Protein AF-A0A7J2PRN7-F1 (afdb_monomer_lite)

pLDDT: mean 81.89, std 9.14, range [45.0, 94.88]

Foldseek 3Di:
DVVVVVVCCVPPPDNDDPVRVVVPDPPVLVVVVVVLVVVQVVCVVVCVVVVQLVVLLVVCLAPPVSSLVSLLVVLLVCLLQAALVSSLVRVVVSLVVSCVVSVHDSVVSSVSNSVSSVVSNCNDCSSHSVSVVVVVVVD

Radius of gyration: 19.68 Å; chains: 1; bounding box: 52×27×51 Å

Sequence (139 aa):
MLAAATATYLFSPTHPSIDEFISEIDWPVIFFLISLFTIVVILEEQLIFQEVALRITKKFNTNTRKFFWAICLTSTLSAAFIEDLSVAIIFIPMIISTSEKMKINPTPILLGTTICINLASTLTPFGSAENLLIANKFS

Structure (mmCIF, N/CA/C/O backbone):
data_AF-A0A7J2PRN7-F1
#
_entry.id   AF-A0A7J2PRN7-F1
#
loop_
_atom_site.group_PDB
_atom_site.id
_atom_site.type_symbol
_atom_site.label_atom_id
_atom_site.label_alt_id
_atom_site.label_comp_id
_atom_site.label_asym_id
_atom_site.label_entity_id
_atom_site.label_seq_id
_atom_site.pdbx_PDB_ins_code
_atom_site.Cartn_x
_atom_site.Cartn_y
_atom_site.Cartn_z
_atom_site.occupancy
_atom_site.B_iso_or_equiv
_atom_site.auth_seq_id
_atom_site.auth_comp_id
_atom_site.auth_asym_id
_atom_site.auth_atom_id
_atom_site.pdbx_PDB_model_num
ATOM 1 N N . MET A 1 1 ? 16.561 12.611 -9.080 1.00 51.62 1 MET A N 1
ATOM 2 C CA . MET A 1 1 ? 16.696 12.198 -10.497 1.00 51.62 1 MET A CA 1
ATOM 3 C C . MET A 1 1 ? 17.396 13.243 -11.362 1.00 51.62 1 MET A C 1
ATOM 5 O O . MET A 1 1 ? 18.458 12.915 -11.864 1.00 51.62 1 MET A O 1
ATOM 9 N N . LEU A 1 2 ? 16.913 14.491 -11.472 1.00 45.00 2 LEU A N 1
ATOM 10 C CA . LEU A 1 2 ? 17.577 15.545 -12.275 1.00 45.00 2 LEU A CA 1
ATOM 11 C C . LEU A 1 2 ? 19.054 15.780 -11.905 1.00 45.00 2 LEU A C 1
ATOM 13 O O . LEU A 1 2 ? 19.898 15.789 -12.789 1.00 45.00 2 LEU A O 1
ATOM 17 N N . ALA A 1 3 ? 19.380 15.862 -10.609 1.00 59.47 3 ALA A N 1
ATOM 18 C CA . ALA A 1 3 ? 20.761 16.043 -10.142 1.00 59.47 3 ALA A CA 1
ATOM 19 C C . ALA A 1 3 ? 21.691 14.855 -10.474 1.00 59.47 3 ALA A C 1
ATOM 21 O O . ALA A 1 3 ? 22.871 15.043 -10.763 1.00 59.47 3 ALA A O 1
ATOM 22 N N . ALA A 1 4 ? 21.153 13.630 -10.454 1.00 60.25 4 ALA A N 1
ATOM 23 C CA . ALA A 1 4 ? 21.899 12.422 -10.800 1.00 60.25 4 ALA A CA 1
ATOM 24 C C . ALA A 1 4 ? 22.127 12.332 -12.316 1.00 60.25 4 ALA A C 1
ATOM 26 O O . ALA A 1 4 ? 23.238 12.051 -12.742 1.00 60.25 4 ALA A O 1
ATOM 27 N N . ALA A 1 5 ? 21.116 12.672 -13.123 1.00 63.62 5 ALA A N 1
ATOM 28 C CA . ALA A 1 5 ? 21.234 12.740 -14.578 1.00 63.62 5 ALA A CA 1
ATOM 29 C C . ALA A 1 5 ? 22.250 13.807 -15.023 1.00 63.62 5 ALA A C 1
ATOM 31 O O . ALA A 1 5 ? 23.084 13.542 -15.885 1.00 63.62 5 ALA A O 1
ATOM 32 N N . THR A 1 6 ? 22.250 14.986 -14.387 1.00 67.31 6 THR A N 1
ATOM 33 C CA . THR A 1 6 ? 23.254 16.028 -14.660 1.00 67.31 6 THR A CA 1
ATOM 34 C C . THR A 1 6 ? 24.658 15.617 -14.227 1.00 67.31 6 THR A C 1
ATOM 36 O O . THR A 1 6 ? 25.619 15.952 -14.911 1.00 67.31 6 THR A O 1
ATOM 39 N N . ALA A 1 7 ? 24.799 14.874 -13.124 1.00 69.06 7 ALA A N 1
ATOM 40 C CA . ALA A 1 7 ? 26.092 14.358 -12.683 1.00 69.06 7 ALA A CA 1
ATOM 41 C C . ALA A 1 7 ? 26.623 13.293 -13.655 1.00 69.06 7 ALA A C 1
ATOM 43 O O . ALA A 1 7 ? 27.763 13.392 -14.094 1.00 69.06 7 ALA A O 1
ATOM 44 N N . THR A 1 8 ? 25.796 12.335 -14.075 1.00 67.31 8 THR A N 1
ATOM 45 C CA . THR A 1 8 ? 26.186 11.337 -15.083 1.00 67.31 8 THR A CA 1
ATOM 46 C C . THR A 1 8 ? 26.579 11.996 -16.407 1.00 67.31 8 THR A C 1
ATOM 48 O O . THR A 1 8 ? 27.574 11.605 -17.004 1.00 67.31 8 THR A O 1
ATOM 51 N N . TYR A 1 9 ? 25.876 13.053 -16.826 1.00 66.88 9 TYR A N 1
ATOM 52 C CA . TYR A 1 9 ? 26.224 13.823 -18.026 1.00 66.88 9 TYR A CA 1
ATOM 53 C C . TYR A 1 9 ? 27.554 14.594 -17.902 1.00 66.88 9 TYR A C 1
ATOM 55 O O . TYR A 1 9 ? 28.284 14.720 -18.881 1.00 66.88 9 TYR A O 1
ATOM 63 N N . LEU A 1 10 ? 27.879 15.105 -16.709 1.00 70.75 10 LEU A N 1
ATOM 64 C CA . LEU A 1 10 ? 29.125 15.834 -16.427 1.00 70.75 10 LEU A CA 1
ATOM 65 C C . LEU A 1 10 ? 30.343 14.914 -16.245 1.00 70.75 10 LEU A C 1
ATOM 67 O O . LEU A 1 10 ? 31.459 15.329 -16.546 1.00 70.75 10 LEU A O 1
ATOM 71 N N . PHE A 1 11 ? 30.142 13.698 -15.728 1.00 72.88 11 PHE A N 1
ATOM 72 C CA . PHE A 1 11 ? 31.212 12.741 -15.419 1.00 72.88 11 PHE A CA 1
ATOM 73 C C . PHE A 1 11 ? 31.392 11.636 -16.477 1.00 72.88 11 PHE A C 1
ATOM 75 O O . PHE A 1 11 ? 32.356 10.875 -16.386 1.00 72.88 11 PHE A O 1
ATOM 82 N N . SER A 1 12 ? 30.511 11.538 -17.481 1.00 62.72 12 SER A N 1
ATOM 83 C CA . SER A 1 12 ? 30.671 10.594 -18.594 1.00 62.72 12 SER A CA 1
ATOM 84 C C . SER A 1 12 ? 31.718 11.103 -19.604 1.00 62.72 12 SER A C 1
ATOM 86 O O . SER A 1 12 ? 31.594 12.233 -20.077 1.00 62.72 12 SER A O 1
ATOM 88 N N . PRO A 1 13 ? 32.735 10.300 -19.980 1.00 64.50 13 PRO A N 1
ATOM 89 C CA . PRO A 1 13 ? 33.751 10.677 -20.975 1.00 64.50 13 PRO A CA 1
ATOM 90 C C . PRO A 1 13 ? 33.185 10.868 -22.389 1.00 64.50 13 PRO A C 1
ATOM 92 O O . PRO A 1 13 ? 33.800 11.521 -23.230 1.00 64.50 13 PRO A O 1
ATOM 95 N N . THR A 1 14 ? 32.030 10.265 -22.656 1.00 64.56 14 THR A N 1
ATOM 96 C CA . THR A 1 14 ? 31.261 10.387 -23.890 1.00 64.56 14 THR A CA 1
ATOM 97 C C . THR A 1 14 ? 29.981 11.146 -23.565 1.00 64.56 14 THR A C 1
ATOM 99 O O . THR A 1 14 ? 29.262 10.778 -22.636 1.00 64.56 14 THR A O 1
ATOM 102 N N . HIS A 1 15 ? 29.699 12.224 -24.297 1.00 66.38 15 HIS A N 1
ATOM 103 C CA . HIS A 1 15 ? 28.374 12.838 -24.290 1.00 66.38 15 HIS A CA 1
ATOM 104 C C . HIS A 1 15 ? 27.496 11.992 -25.214 1.00 66.38 15 HIS A C 1
ATOM 106 O O . HIS A 1 15 ? 27.671 12.104 -26.432 1.00 66.38 15 HIS A O 1
ATOM 112 N N . PRO A 1 16 ? 26.623 11.113 -24.687 1.00 65.19 16 PRO A N 1
ATOM 113 C CA . PRO A 1 16 ? 25.761 10.323 -25.546 1.00 65.19 16 PRO A CA 1
ATOM 114 C C . PRO A 1 16 ? 24.903 11.272 -26.377 1.00 65.19 16 PRO A C 1
ATOM 116 O O . PRO A 1 16 ? 24.371 12.270 -25.877 1.00 65.19 16 PRO A O 1
ATOM 119 N N . SER A 1 17 ? 24.811 10.981 -27.669 1.00 75.38 17 SER A N 1
ATOM 120 C CA . SER A 1 17 ? 23.888 11.697 -28.546 1.00 75.38 17 SER A CA 1
ATOM 121 C C . SER A 1 17 ? 22.443 11.444 -28.092 1.00 75.38 17 SER A C 1
ATOM 123 O O . SER A 1 17 ? 22.152 10.431 -27.454 1.00 75.38 17 SER A O 1
ATOM 125 N N . ILE A 1 18 ? 21.520 12.361 -28.403 1.00 74.69 18 ILE A N 1
ATOM 126 C CA . ILE A 1 18 ? 20.092 12.193 -28.063 1.00 74.69 18 ILE A CA 1
ATOM 127 C C . ILE A 1 18 ? 19.565 10.855 -28.610 1.00 74.69 18 ILE A C 1
ATOM 129 O O . ILE A 1 18 ? 18.772 10.189 -27.949 1.00 74.69 18 ILE A O 1
ATOM 133 N N . ASP A 1 19 ? 20.060 10.438 -29.775 1.00 75.81 19 ASP A N 1
ATOM 134 C CA . ASP A 1 19 ? 19.690 9.186 -30.432 1.00 75.81 19 ASP A CA 1
ATOM 135 C C . ASP A 1 19 ? 20.131 7.952 -29.626 1.00 75.81 19 ASP A C 1
ATOM 137 O O . ASP A 1 19 ? 19.367 6.998 -29.481 1.00 75.81 19 ASP A O 1
ATOM 141 N N . GLU A 1 20 ? 21.326 7.996 -29.032 1.00 76.12 20 GLU A N 1
ATOM 142 C CA . GLU A 1 20 ? 21.841 6.955 -28.132 1.00 76.12 20 GLU A CA 1
ATOM 143 C C . GLU A 1 20 ? 20.982 6.852 -26.868 1.00 76.12 20 GLU A C 1
ATOM 145 O O . GLU A 1 20 ? 20.559 5.762 -26.487 1.00 76.12 20 GLU A O 1
ATOM 150 N N . PHE A 1 21 ? 20.629 7.995 -26.274 1.00 75.44 21 PHE A N 1
ATOM 151 C CA . PHE A 1 21 ? 19.783 8.036 -25.082 1.00 75.44 21 PHE A CA 1
ATOM 152 C C . PHE A 1 21 ? 18.378 7.480 -25.346 1.00 75.44 21 PHE A C 1
ATOM 154 O O . PHE A 1 21 ? 17.847 6.725 -24.539 1.00 75.44 21 PHE A O 1
ATOM 161 N N . ILE A 1 22 ? 17.776 7.821 -26.491 1.00 76.31 22 ILE A N 1
ATOM 162 C CA . ILE A 1 22 ? 16.463 7.298 -26.893 1.00 76.31 22 ILE A CA 1
ATOM 163 C C . ILE A 1 22 ? 16.525 5.786 -27.149 1.00 76.31 22 ILE A C 1
ATOM 165 O O . ILE A 1 22 ? 15.554 5.081 -26.870 1.00 76.31 22 ILE A O 1
ATOM 169 N N . SER A 1 23 ? 17.651 5.281 -27.661 1.00 78.25 23 SER A N 1
ATOM 170 C CA . SER A 1 23 ? 17.831 3.853 -27.943 1.00 78.25 23 SER A CA 1
ATOM 171 C C . SER A 1 23 ? 17.974 2.980 -26.689 1.00 78.25 23 SER A C 1
ATOM 173 O O . SER A 1 23 ? 17.628 1.803 -26.738 1.00 78.25 23 SER A O 1
ATOM 175 N N . GLU A 1 24 ? 18.416 3.549 -25.562 1.00 79.25 24 GLU A N 1
ATOM 176 C CA . GLU A 1 24 ? 18.500 2.847 -24.270 1.00 79.25 24 GLU A CA 1
ATOM 177 C C . GLU A 1 24 ? 17.151 2.751 -23.533 1.00 79.25 24 GLU A C 1
ATOM 179 O O . GLU A 1 24 ? 17.041 2.042 -22.530 1.00 79.25 24 GLU A O 1
ATOM 184 N N . ILE A 1 25 ? 16.114 3.455 -24.000 1.00 81.25 25 ILE A N 1
ATOM 185 C CA . ILE A 1 25 ? 14.793 3.433 -23.366 1.00 81.25 25 ILE A CA 1
ATOM 186 C C . ILE A 1 25 ? 14.077 2.110 -23.667 1.00 81.25 25 ILE A C 1
ATOM 188 O O . ILE A 1 25 ? 13.776 1.795 -24.821 1.00 81.25 25 ILE A O 1
ATOM 192 N N . ASP A 1 26 ? 13.697 1.381 -22.614 1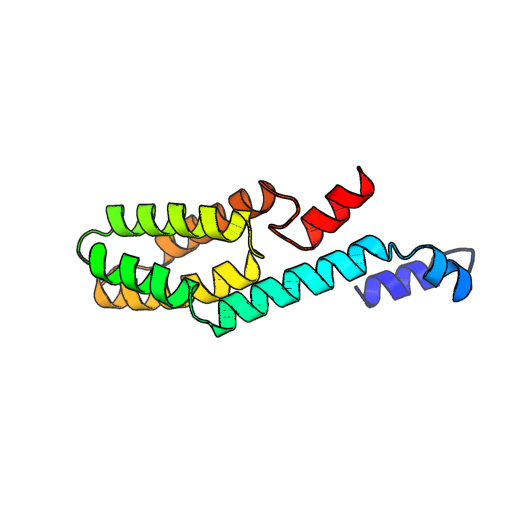.00 81.56 26 ASP A N 1
ATOM 193 C CA . ASP A 1 26 ? 12.804 0.224 -22.727 1.00 81.56 26 ASP A CA 1
ATOM 194 C C . ASP A 1 26 ? 11.344 0.683 -22.912 1.00 81.56 26 ASP A C 1
ATOM 196 O O . ASP A 1 26 ? 10.585 0.924 -21.966 1.00 81.56 26 ASP A O 1
ATOM 200 N N . TRP A 1 27 ? 10.958 0.846 -24.177 1.00 85.31 27 TRP A N 1
ATOM 201 C CA . TRP A 1 27 ? 9.610 1.246 -24.579 1.00 85.31 27 TRP A CA 1
ATOM 202 C C . TRP A 1 27 ? 8.499 0.310 -24.067 1.00 85.31 27 TRP A C 1
ATOM 204 O O . TRP A 1 27 ? 7.492 0.831 -23.575 1.00 85.31 27 TRP A O 1
ATOM 214 N N . PRO A 1 28 ? 8.631 -1.032 -24.135 1.00 84.38 28 PRO A N 1
ATOM 215 C CA . PRO A 1 28 ? 7.687 -1.951 -23.498 1.00 84.38 28 PRO A CA 1
ATOM 216 C C . PRO A 1 28 ? 7.386 -1.632 -22.028 1.00 84.38 28 PRO A C 1
ATOM 218 O O . PRO A 1 28 ? 6.214 -1.636 -21.643 1.00 84.38 28 PRO A O 1
ATOM 221 N N . VAL A 1 29 ? 8.398 -1.299 -21.217 1.00 83.50 29 VAL A N 1
ATOM 222 C CA . VAL A 1 29 ? 8.189 -0.921 -19.804 1.00 83.50 29 VAL A CA 1
ATOM 223 C C . VAL A 1 29 ? 7.372 0.355 -19.682 1.00 83.50 29 VAL A C 1
ATOM 225 O O . VAL A 1 29 ? 6.456 0.417 -18.862 1.00 83.50 29 VAL A O 1
ATOM 228 N N . ILE A 1 30 ? 7.655 1.365 -20.508 1.00 85.94 30 ILE A N 1
ATOM 229 C CA . ILE A 1 30 ? 6.906 2.627 -20.489 1.00 85.94 30 ILE A CA 1
ATOM 230 C C . ILE A 1 30 ? 5.427 2.381 -20.800 1.00 85.94 30 ILE A C 1
ATOM 232 O O . ILE A 1 30 ? 4.558 2.837 -20.055 1.00 85.94 30 ILE A O 1
ATOM 236 N N . PHE A 1 31 ? 5.120 1.635 -21.865 1.00 86.44 31 PHE A N 1
ATOM 237 C CA . PHE A 1 31 ? 3.731 1.328 -22.219 1.00 86.44 31 PHE A CA 1
ATOM 238 C C . PHE A 1 31 ? 3.027 0.494 -21.145 1.00 86.44 31 PHE A C 1
ATOM 240 O O . PHE A 1 31 ? 1.844 0.717 -20.863 1.00 86.44 31 PHE A O 1
ATOM 247 N N . PHE A 1 32 ? 3.751 -0.429 -20.511 1.00 83.44 32 PHE A N 1
ATOM 248 C CA . PHE A 1 32 ? 3.230 -1.199 -19.391 1.00 83.44 32 PHE A CA 1
ATOM 249 C C . PHE A 1 32 ? 2.898 -0.296 -18.194 1.00 83.44 32 PHE A C 1
ATOM 251 O O . PHE A 1 32 ? 1.786 -0.369 -17.673 1.00 83.44 32 PHE A O 1
ATOM 258 N N . LEU A 1 33 ? 3.817 0.588 -17.790 1.00 82.56 33 LEU A N 1
ATOM 259 C CA . LEU A 1 33 ? 3.617 1.522 -16.677 1.00 82.56 33 LEU A CA 1
ATOM 260 C C . LEU A 1 33 ? 2.422 2.441 -16.923 1.00 82.56 33 LEU A C 1
ATOM 262 O O . LEU A 1 33 ? 1.575 2.586 -16.047 1.00 82.56 33 LEU A O 1
ATOM 266 N N . ILE A 1 34 ? 2.306 3.010 -18.127 1.00 86.81 34 ILE A N 1
ATOM 267 C CA . ILE A 1 34 ? 1.156 3.847 -18.501 1.00 86.81 34 ILE A CA 1
ATOM 268 C C . ILE A 1 34 ? -0.155 3.068 -18.334 1.00 86.81 34 ILE A C 1
ATOM 270 O O . ILE A 1 34 ? -1.122 3.590 -17.777 1.00 86.81 34 ILE A O 1
ATOM 274 N N . SER A 1 35 ? -0.189 1.810 -18.777 1.00 84.88 35 SER A N 1
ATOM 275 C CA . SER A 1 35 ? -1.378 0.957 -18.674 1.00 84.88 35 SER A CA 1
ATOM 276 C C . SER A 1 35 ? -1.712 0.619 -17.218 1.00 84.88 35 SER A C 1
ATOM 278 O O . SER A 1 35 ? -2.871 0.719 -16.817 1.00 84.88 35 SER A O 1
ATOM 280 N N . LEU A 1 36 ? -0.700 0.276 -16.414 1.00 82.75 36 LEU A N 1
ATOM 281 C CA . LEU A 1 36 ? -0.847 -0.006 -14.988 1.00 82.75 36 LEU A CA 1
ATOM 282 C C . LEU A 1 36 ? -1.416 1.209 -14.247 1.00 82.75 36 LEU A C 1
ATOM 284 O O . LEU A 1 36 ? -2.448 1.089 -13.590 1.00 82.75 36 LEU A O 1
ATOM 288 N N . PHE A 1 37 ? -0.805 2.387 -14.408 1.00 81.69 37 PHE A N 1
ATOM 289 C CA . PHE A 1 37 ? -1.279 3.614 -13.765 1.00 81.69 37 PHE A CA 1
ATOM 290 C C . PHE A 1 37 ? -2.684 4.001 -14.223 1.00 81.69 37 PHE A C 1
ATOM 292 O O . PHE A 1 37 ? -3.497 4.411 -13.401 1.00 81.69 37 PHE A O 1
ATOM 299 N N . THR A 1 38 ? -3.014 3.811 -15.503 1.00 87.06 38 THR A N 1
ATOM 300 C CA . THR A 1 38 ? -4.375 4.065 -16.001 1.00 87.06 38 THR A CA 1
ATOM 301 C C . THR A 1 38 ? -5.404 3.192 -15.276 1.00 87.06 38 THR A C 1
ATOM 303 O O . THR A 1 38 ? -6.438 3.694 -14.841 1.00 87.06 38 THR A O 1
ATOM 306 N N . ILE A 1 39 ? -5.121 1.897 -15.093 1.00 82.44 39 ILE A N 1
ATOM 307 C CA . ILE A 1 39 ? -6.005 0.984 -14.352 1.00 82.44 39 ILE A CA 1
ATOM 308 C C . ILE A 1 39 ? -6.126 1.419 -12.886 1.00 82.44 39 ILE A C 1
ATOM 310 O O . ILE A 1 39 ? -7.237 1.457 -12.358 1.00 82.44 39 ILE A O 1
ATOM 314 N N . VAL A 1 40 ? -5.012 1.770 -12.238 1.00 76.81 40 VAL A N 1
ATOM 315 C CA . VAL A 1 40 ? -5.001 2.222 -10.837 1.00 76.81 40 VAL A CA 1
ATOM 316 C C . VAL A 1 40 ? -5.852 3.480 -10.657 1.00 76.81 40 VAL A C 1
ATOM 318 O O . VAL A 1 40 ? -6.726 3.488 -9.792 1.00 76.81 40 VAL A O 1
ATOM 321 N N . VAL A 1 41 ? -5.684 4.489 -11.518 1.00 82.44 41 VAL A N 1
ATOM 322 C CA . VAL A 1 41 ? -6.468 5.736 -11.478 1.00 82.44 41 VAL A CA 1
ATOM 323 C C . VAL A 1 41 ? -7.962 5.458 -11.638 1.00 82.44 41 VAL A C 1
ATOM 325 O O . VAL A 1 41 ? -8.766 5.982 -10.873 1.00 82.44 41 VAL A O 1
ATOM 328 N N . ILE A 1 42 ? -8.356 4.583 -12.570 1.00 85.44 42 ILE A N 1
ATOM 329 C CA . ILE A 1 42 ? -9.769 4.210 -12.738 1.00 85.44 42 ILE A CA 1
ATOM 330 C C . ILE A 1 42 ? -10.309 3.552 -11.460 1.00 85.44 42 ILE A C 1
ATOM 332 O O . ILE A 1 42 ? -11.410 3.872 -11.016 1.00 85.44 42 ILE A O 1
ATOM 336 N N . LEU A 1 43 ? -9.556 2.636 -10.846 1.00 78.88 43 LEU A N 1
ATOM 337 C CA . LEU A 1 43 ? -9.986 1.969 -9.614 1.00 78.88 43 LEU A CA 1
ATOM 338 C C . LEU A 1 43 ? -10.098 2.943 -8.428 1.00 78.88 43 LEU A C 1
ATOM 340 O O . LEU A 1 43 ? -10.993 2.780 -7.591 1.00 78.88 43 LEU A O 1
ATOM 344 N N . GLU A 1 44 ? -9.224 3.950 -8.365 1.00 76.94 44 GLU A N 1
ATOM 345 C CA . GLU A 1 44 ? -9.305 5.044 -7.395 1.00 76.94 44 GLU A CA 1
ATOM 346 C C . GLU A 1 44 ? -10.530 5.935 -7.631 1.00 76.94 44 GLU A C 1
ATOM 348 O O . GLU A 1 44 ? -11.276 6.185 -6.684 1.00 76.94 44 GLU A O 1
ATOM 353 N N . GLU A 1 45 ? -10.803 6.349 -8.873 1.00 81.81 45 GLU A N 1
ATOM 354 C CA . GLU A 1 45 ? -11.973 7.173 -9.220 1.00 81.81 45 GLU A CA 1
ATOM 355 C C . GLU A 1 45 ? -13.300 6.482 -8.887 1.00 81.81 45 GLU A C 1
ATOM 357 O O . GLU A 1 45 ? -14.255 7.128 -8.456 1.00 81.81 45 GLU A O 1
ATOM 362 N N . GLN A 1 46 ? -13.366 5.157 -9.038 1.00 83.44 46 GLN A N 1
ATOM 363 C CA . GLN A 1 46 ? -14.548 4.370 -8.677 1.00 83.44 46 GLN A CA 1
ATOM 364 C C . GLN A 1 46 ? -14.721 4.185 -7.157 1.00 83.44 46 GLN A C 1
ATOM 366 O O . GLN A 1 46 ? -15.669 3.524 -6.726 1.00 83.44 46 GLN A O 1
ATOM 371 N N . LEU A 1 47 ? -13.818 4.731 -6.331 1.00 80.88 47 LEU A N 1
ATOM 372 C CA . LEU A 1 47 ? -13.842 4.658 -4.865 1.00 80.88 47 LEU A CA 1
ATOM 373 C C . LEU A 1 47 ? -13.937 3.224 -4.312 1.00 80.88 47 LEU A C 1
ATOM 375 O O . LEU A 1 47 ? -14.361 3.011 -3.173 1.00 80.88 47 LEU A O 1
ATOM 379 N N . ILE A 1 48 ? -13.513 2.220 -5.087 1.00 78.94 48 ILE A N 1
ATOM 380 C CA . ILE A 1 48 ? -13.666 0.799 -4.737 1.00 78.94 48 ILE A CA 1
ATOM 381 C C . ILE A 1 48 ? -12.946 0.500 -3.420 1.00 78.94 48 ILE A C 1
ATOM 383 O O . ILE A 1 48 ? -13.497 -0.144 -2.525 1.00 78.94 48 ILE A O 1
ATOM 387 N N . PHE A 1 49 ? -11.729 1.016 -3.265 1.00 73.25 49 PHE A N 1
ATOM 388 C CA . PHE A 1 49 ? -10.938 0.826 -2.051 1.00 73.25 49 PHE A CA 1
ATOM 389 C C . PHE A 1 49 ? -11.517 1.573 -0.855 1.00 73.25 49 PHE A C 1
ATOM 391 O O . PHE A 1 49 ? -11.508 1.044 0.258 1.00 73.25 49 PHE A O 1
ATOM 398 N N . GLN A 1 50 ? -12.079 2.764 -1.077 1.00 77.19 50 GLN A N 1
ATOM 399 C CA . GLN A 1 50 ? -12.751 3.512 -0.023 1.00 77.19 50 GLN A CA 1
ATOM 400 C C . GLN A 1 50 ? -13.981 2.748 0.476 1.00 77.19 50 GLN A C 1
ATOM 402 O O . GLN A 1 50 ? -14.169 2.621 1.684 1.00 77.19 50 GLN A O 1
ATOM 407 N N . GLU A 1 51 ? -14.767 2.149 -0.418 1.00 83.06 51 GLU A N 1
ATOM 408 C CA . GLU A 1 51 ? -15.903 1.299 -0.056 1.00 83.06 51 GLU A CA 1
ATOM 409 C C . GLU A 1 51 ? -15.481 0.037 0.708 1.00 83.06 51 GLU A C 1
ATOM 411 O O . GLU A 1 51 ? -16.063 -0.284 1.751 1.00 83.06 51 GLU A O 1
ATOM 416 N N . VAL A 1 52 ? -14.450 -0.676 0.239 1.00 80.12 52 VAL A N 1
ATOM 417 C CA . VAL A 1 52 ? -13.902 -1.855 0.936 1.00 80.12 52 VAL A CA 1
ATOM 418 C C . VAL A 1 52 ? -13.497 -1.483 2.352 1.00 80.12 52 VAL A C 1
ATOM 420 O O . VAL A 1 52 ? -13.900 -2.132 3.322 1.00 80.12 52 VAL A O 1
ATOM 423 N N . ALA A 1 53 ? -12.736 -0.410 2.486 1.00 72.69 53 ALA A N 1
ATOM 424 C CA . ALA A 1 53 ? -12.171 -0.049 3.759 1.00 72.69 53 ALA A CA 1
ATOM 425 C C . ALA A 1 53 ? -13.258 0.554 4.696 1.00 72.69 53 ALA A C 1
ATOM 427 O O . ALA A 1 53 ? -13.309 0.207 5.880 1.00 72.69 53 ALA A O 1
ATOM 428 N N . LEU A 1 54 ? -14.262 1.284 4.180 1.00 79.31 54 LEU A N 1
ATOM 429 C CA . LEU A 1 54 ? -15.441 1.712 4.954 1.00 79.31 54 LEU A CA 1
ATOM 430 C C . LEU A 1 54 ? -16.240 0.523 5.503 1.00 79.31 54 LEU A C 1
ATOM 432 O O . LEU A 1 54 ? -16.720 0.565 6.643 1.00 79.31 54 LEU A O 1
ATOM 436 N N . ARG A 1 55 ? -16.389 -0.550 4.717 1.00 84.50 55 ARG A N 1
ATOM 437 C CA . ARG A 1 55 ? -17.043 -1.789 5.170 1.00 84.50 55 ARG A CA 1
ATOM 438 C C . ARG A 1 55 ? -16.264 -2.449 6.306 1.00 84.50 55 ARG A C 1
ATOM 440 O O . ARG A 1 55 ? -16.884 -2.914 7.264 1.00 84.50 55 ARG A O 1
ATOM 447 N N . ILE A 1 56 ? -14.931 -2.454 6.239 1.00 79.06 56 ILE A N 1
ATOM 448 C CA . ILE A 1 56 ? -14.061 -2.966 7.311 1.00 79.06 56 ILE A CA 1
ATOM 449 C C . ILE A 1 56 ? -14.266 -2.151 8.587 1.00 79.06 56 ILE A C 1
ATOM 451 O O . ILE A 1 56 ? -14.546 -2.727 9.640 1.00 79.06 56 ILE A O 1
ATOM 455 N N . THR A 1 57 ? -14.218 -0.822 8.489 1.00 75.62 57 THR A N 1
ATOM 456 C CA . THR A 1 57 ? -14.458 0.071 9.626 1.00 75.62 57 THR A CA 1
ATOM 457 C C . THR A 1 57 ? -15.825 -0.183 10.256 1.00 75.62 57 THR A C 1
ATOM 459 O O . THR A 1 57 ? -15.903 -0.403 11.461 1.00 75.62 57 THR A O 1
ATOM 462 N N . LYS A 1 58 ? -16.910 -0.234 9.471 1.00 79.56 58 LYS A N 1
ATOM 463 C CA . LYS A 1 58 ? -18.262 -0.497 10.004 1.00 79.56 58 LYS A CA 1
ATOM 464 C C . LYS A 1 58 ? -18.370 -1.853 10.706 1.00 79.56 58 LYS A C 1
ATOM 466 O O . LYS A 1 58 ? -19.092 -1.967 11.691 1.00 79.56 58 LYS A O 1
ATOM 471 N N . LYS A 1 59 ? -17.667 -2.875 10.211 1.00 81.50 59 LYS A N 1
ATOM 472 C CA . LYS A 1 59 ? -17.737 -4.243 10.741 1.00 81.50 59 LYS A CA 1
ATOM 473 C C . LYS A 1 59 ? -16.882 -4.459 11.992 1.00 81.50 59 LYS A C 1
ATOM 475 O O . LYS A 1 59 ? -17.252 -5.269 12.838 1.00 81.50 59 LYS A O 1
ATOM 480 N N . PHE A 1 60 ? -15.744 -3.775 12.105 1.00 79.38 60 PHE A N 1
ATOM 481 C CA . PHE A 1 60 ? -14.739 -4.050 13.138 1.00 79.38 60 PHE A CA 1
ATOM 482 C C . PHE A 1 60 ? -14.481 -2.888 14.115 1.00 79.38 60 PHE A C 1
ATOM 484 O O . PHE A 1 60 ? -13.618 -3.031 14.981 1.00 79.38 60 PHE A O 1
ATOM 491 N N . ASN A 1 61 ? -15.251 -1.790 14.060 1.00 72.56 61 ASN A N 1
ATOM 492 C CA . ASN A 1 61 ? -15.089 -0.620 14.948 1.00 72.56 61 ASN A CA 1
ATOM 493 C C . ASN A 1 61 ? -15.241 -0.897 16.458 1.00 72.56 61 ASN A C 1
ATOM 495 O O . ASN A 1 61 ? -14.997 -0.012 17.267 1.00 72.56 61 ASN A O 1
ATOM 499 N N . THR A 1 62 ? -15.669 -2.088 16.870 1.00 77.38 62 THR A N 1
ATOM 500 C CA . THR A 1 62 ? -15.831 -2.444 18.287 1.00 77.38 62 THR A CA 1
ATOM 501 C C . THR A 1 62 ? -14.629 -3.187 18.861 1.00 77.38 62 THR A C 1
ATOM 503 O O . THR A 1 62 ? -14.536 -3.346 20.075 1.00 77.38 62 THR A O 1
ATOM 506 N N . ASN A 1 63 ? -13.698 -3.663 18.024 1.00 85.06 63 ASN A N 1
ATOM 507 C CA . ASN A 1 63 ? -12.566 -4.464 18.482 1.00 85.06 63 ASN A CA 1
ATOM 508 C C . ASN A 1 63 ? -11.271 -4.086 17.755 1.00 85.06 63 ASN A C 1
ATOM 510 O O . ASN A 1 63 ? -11.032 -4.509 16.624 1.00 85.06 63 ASN A O 1
ATOM 514 N N . THR A 1 64 ? -10.397 -3.364 18.460 1.00 84.81 64 THR A N 1
ATOM 515 C CA . THR A 1 64 ? -9.109 -2.865 17.956 1.00 84.81 64 THR A CA 1
ATOM 516 C C . THR A 1 64 ? -8.235 -3.953 17.340 1.00 84.81 64 THR A C 1
ATOM 518 O O . THR A 1 64 ? -7.630 -3.742 16.293 1.00 84.81 64 THR A O 1
ATOM 521 N N . ARG A 1 65 ? -8.190 -5.147 17.945 1.00 87.75 65 ARG A N 1
ATOM 522 C CA . ARG A 1 65 ? -7.354 -6.247 17.448 1.00 87.75 65 ARG A CA 1
ATOM 523 C C . ARG A 1 65 ? -7.885 -6.802 16.128 1.00 87.75 65 ARG A C 1
ATOM 525 O O . ARG A 1 65 ? -7.101 -7.074 15.226 1.00 87.75 65 ARG A O 1
ATOM 532 N N . LYS A 1 66 ? -9.206 -6.967 16.004 1.00 88.19 66 LYS A N 1
ATOM 533 C CA . LYS A 1 66 ? -9.824 -7.425 14.748 1.00 88.19 66 LYS A CA 1
ATOM 534 C C . LYS A 1 66 ? -9.703 -6.370 13.650 1.00 88.19 66 LYS A C 1
ATOM 536 O O . LYS A 1 66 ? -9.440 -6.728 12.510 1.00 88.19 66 LYS A O 1
ATOM 541 N N . PHE A 1 67 ? -9.854 -5.095 14.007 1.00 88.38 67 PHE A N 1
ATOM 542 C CA . PHE A 1 67 ? -9.669 -3.971 13.094 1.00 88.38 67 PHE A CA 1
ATOM 543 C C . PHE A 1 67 ? -8.246 -3.927 12.523 1.00 88.38 67 PHE A C 1
ATOM 545 O O . PHE A 1 67 ? -8.091 -3.886 11.306 1.00 88.38 67 PHE A O 1
ATOM 552 N N . PHE A 1 68 ? -7.226 -4.046 13.381 1.00 90.38 68 PHE A N 1
ATOM 553 C CA . PHE A 1 68 ? -5.824 -4.111 12.962 1.00 90.38 68 PHE A CA 1
ATOM 554 C C . PHE A 1 68 ? -5.573 -5.236 11.949 1.00 90.38 68 PHE A C 1
ATOM 556 O O . PHE A 1 68 ? -5.097 -4.978 10.849 1.00 90.38 68 PHE A O 1
ATOM 563 N N . TRP A 1 69 ? -5.959 -6.475 12.275 1.00 90.50 69 TRP A N 1
ATOM 564 C CA . TRP A 1 69 ? -5.747 -7.610 11.370 1.00 90.50 69 TRP A CA 1
ATOM 565 C C . TRP A 1 69 ? -6.512 -7.484 10.053 1.00 90.50 69 TRP A C 1
ATOM 567 O O . TRP A 1 69 ? -5.986 -7.856 9.007 1.00 90.50 69 TRP A O 1
ATOM 577 N N . ALA A 1 70 ? -7.737 -6.955 10.087 1.00 90.00 70 ALA A N 1
ATOM 578 C CA . ALA A 1 70 ? -8.523 -6.742 8.879 1.00 90.00 70 ALA A CA 1
ATOM 579 C C . ALA A 1 70 ? -7.871 -5.701 7.959 1.00 90.00 70 ALA A C 1
ATOM 581 O O . ALA A 1 70 ? -7.770 -5.935 6.755 1.00 90.00 70 ALA A O 1
ATOM 582 N N . ILE A 1 71 ? -7.380 -4.589 8.514 1.00 89.88 71 ILE A N 1
ATOM 583 C CA . ILE A 1 71 ? -6.634 -3.593 7.741 1.00 89.88 71 ILE A CA 1
ATOM 584 C C . ILE A 1 71 ? -5.362 -4.197 7.174 1.00 89.88 71 ILE A C 1
ATOM 586 O O . ILE A 1 71 ? -5.192 -4.140 5.967 1.00 89.88 71 ILE A O 1
ATOM 590 N N . CYS A 1 72 ? -4.518 -4.822 7.996 1.00 90.69 72 CYS A N 1
ATOM 591 C CA . CYS A 1 72 ? -3.260 -5.391 7.518 1.00 90.69 72 CYS A CA 1
ATOM 592 C C . C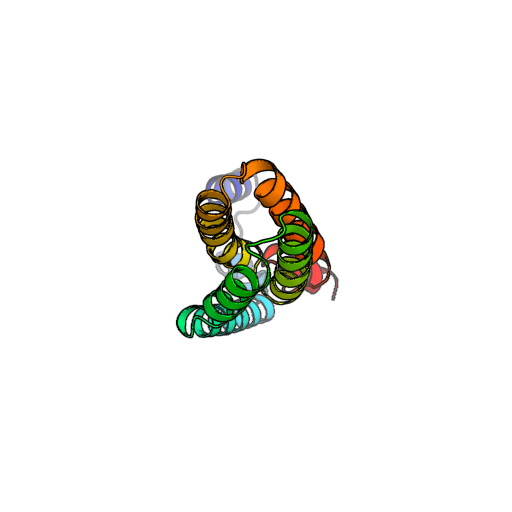YS A 1 72 ? -3.486 -6.401 6.389 1.00 90.69 72 CYS A C 1
ATOM 594 O O . CYS A 1 72 ? -2.779 -6.366 5.387 1.00 90.69 72 CYS A O 1
ATOM 596 N N . LEU A 1 73 ? -4.486 -7.280 6.509 1.00 91.06 73 LEU A N 1
ATOM 597 C CA . LEU A 1 73 ? -4.784 -8.262 5.466 1.00 91.06 73 LEU A CA 1
ATOM 598 C C . LEU A 1 73 ? -5.258 -7.589 4.174 1.00 91.06 73 LEU A C 1
ATOM 600 O O . LEU A 1 73 ? -4.788 -7.925 3.092 1.00 91.06 73 LEU A O 1
ATOM 604 N N . THR A 1 74 ? -6.181 -6.635 4.279 1.00 89.25 74 THR A N 1
ATOM 605 C CA . THR A 1 74 ? -6.727 -5.960 3.095 1.00 89.25 74 THR A CA 1
ATOM 606 C C . THR A 1 74 ? -5.731 -5.018 2.437 1.00 89.25 74 THR A C 1
ATOM 608 O O . THR A 1 74 ? -5.635 -5.031 1.218 1.00 89.25 74 THR A O 1
ATOM 611 N N . SER A 1 75 ? -4.929 -4.283 3.207 1.00 89.88 75 SER A N 1
ATOM 612 C CA . SER A 1 75 ? -3.861 -3.439 2.674 1.00 89.88 75 SER A CA 1
ATOM 613 C C . SER A 1 75 ? -2.778 -4.274 1.995 1.00 89.88 75 SER A C 1
ATOM 615 O O . SER A 1 75 ? -2.292 -3.878 0.945 1.00 89.88 75 SER A O 1
ATOM 617 N N . THR A 1 76 ? -2.442 -5.448 2.548 1.00 90.06 76 THR A N 1
ATOM 618 C CA . THR A 1 76 ? -1.495 -6.394 1.932 1.00 90.06 76 THR A CA 1
ATOM 619 C C . THR A 1 76 ? -2.034 -6.902 0.598 1.00 90.06 76 THR A C 1
ATOM 621 O O . THR A 1 76 ? -1.335 -6.862 -0.405 1.00 90.06 76 THR A O 1
ATOM 624 N N . LEU A 1 77 ? -3.290 -7.355 0.558 1.00 88.56 77 LEU A N 1
ATOM 625 C CA . LEU A 1 77 ? -3.888 -7.841 -0.685 1.00 88.56 77 LEU A CA 1
ATOM 626 C C . LEU A 1 77 ? -3.994 -6.733 -1.736 1.00 88.56 77 LEU A C 1
ATOM 628 O O . LEU A 1 77 ? -3.699 -6.989 -2.894 1.00 88.56 77 LEU A O 1
ATOM 632 N N . SER A 1 78 ? -4.361 -5.512 -1.344 1.00 87.19 78 SER A N 1
ATOM 633 C CA . SER A 1 78 ? -4.403 -4.373 -2.262 1.00 87.19 78 SER A CA 1
ATOM 634 C C . SER A 1 78 ? -3.011 -4.020 -2.796 1.00 87.19 78 SER A C 1
ATOM 636 O O . SER A 1 78 ? -2.828 -3.956 -4.007 1.00 87.19 78 SER A O 1
ATOM 638 N N . ALA A 1 79 ? -2.014 -3.858 -1.921 1.00 88.06 79 ALA A N 1
ATOM 639 C CA . ALA A 1 79 ? -0.653 -3.460 -2.303 1.00 88.06 79 ALA A CA 1
ATOM 640 C C . ALA A 1 79 ? 0.121 -4.547 -3.071 1.00 88.06 79 ALA A C 1
ATOM 642 O O . ALA A 1 79 ? 1.131 -4.260 -3.701 1.00 88.06 79 ALA A O 1
ATOM 643 N N . ALA A 1 80 ? -0.351 -5.796 -3.059 1.00 85.31 80 ALA A N 1
ATOM 644 C CA . ALA A 1 80 ? 0.201 -6.839 -3.917 1.00 85.31 80 ALA A CA 1
ATOM 645 C C . ALA A 1 80 ? -0.170 -6.653 -5.402 1.00 85.31 80 ALA A C 1
ATOM 647 O O . ALA A 1 80 ? 0.493 -7.230 -6.257 1.00 85.31 80 ALA A O 1
ATOM 648 N N . PHE A 1 81 ? -1.217 -5.891 -5.732 1.00 79.81 81 PHE A N 1
ATOM 649 C CA . PHE A 1 81 ? -1.659 -5.670 -7.120 1.00 79.81 81 PHE A CA 1
ATOM 650 C C . PHE A 1 81 ? -1.637 -4.200 -7.547 1.00 79.81 81 PHE A C 1
ATOM 652 O O . PHE A 1 81 ? -1.748 -3.913 -8.736 1.00 79.81 81 PHE A O 1
ATOM 659 N N . ILE A 1 82 ? -1.544 -3.283 -6.588 1.00 82.56 82 ILE A N 1
ATOM 660 C CA . ILE A 1 82 ? -1.643 -1.834 -6.775 1.00 82.56 82 ILE A CA 1
ATOM 661 C C . ILE A 1 82 ? -0.389 -1.195 -6.198 1.00 82.56 82 ILE A C 1
ATOM 663 O O . ILE A 1 82 ? 0.191 -1.726 -5.252 1.00 82.56 82 ILE A O 1
ATOM 667 N N . GLU A 1 83 ? -0.036 -0.027 -6.725 1.00 84.56 83 GLU A N 1
ATOM 668 C CA . GLU A 1 83 ? 1.017 0.819 -6.180 1.00 84.56 83 GLU A CA 1
ATOM 669 C C . GLU A 1 83 ? 0.817 1.088 -4.678 1.00 84.56 83 GLU A C 1
ATOM 671 O O . GLU A 1 83 ? -0.249 1.511 -4.212 1.00 84.56 83 GLU A O 1
ATOM 676 N N . ASP A 1 84 ? 1.875 0.850 -3.913 1.00 88.31 84 ASP A N 1
ATOM 677 C CA . ASP A 1 84 ? 1.941 1.042 -2.469 1.00 88.31 84 ASP A CA 1
ATOM 678 C C . ASP A 1 84 ? 1.562 2.465 -2.024 1.00 88.31 84 ASP A C 1
ATOM 680 O O . ASP A 1 84 ? 0.875 2.628 -1.007 1.00 88.31 84 ASP A O 1
ATOM 684 N N . LEU A 1 85 ? 1.935 3.482 -2.808 1.00 86.12 85 LEU A N 1
ATOM 685 C CA . LEU A 1 85 ? 1.581 4.881 -2.563 1.00 86.12 85 LEU A CA 1
ATOM 686 C C . LEU A 1 85 ? 0.062 5.114 -2.599 1.00 86.12 85 LEU A C 1
ATOM 688 O O . LEU A 1 85 ? -0.498 5.665 -1.645 1.00 86.12 85 LEU A O 1
ATOM 692 N N . SER A 1 86 ? -0.614 4.654 -3.653 1.00 85.12 86 SER A N 1
ATOM 693 C CA . SER A 1 86 ? -2.075 4.729 -3.797 1.00 85.12 86 SER A CA 1
ATOM 694 C C . SER A 1 86 ? -2.797 4.045 -2.638 1.00 85.12 86 SER A C 1
ATOM 696 O O . SER A 1 86 ? -3.698 4.610 -2.011 1.00 85.12 86 SER A O 1
ATOM 698 N N . VAL A 1 87 ? -2.353 2.840 -2.265 1.00 88.62 87 VAL A N 1
ATOM 699 C CA . VAL A 1 87 ? -2.931 2.109 -1.129 1.00 88.62 87 VAL A CA 1
ATOM 700 C C . VAL A 1 87 ? -2.739 2.890 0.175 1.00 88.62 87 VAL A C 1
ATOM 702 O O . VAL A 1 87 ? -3.681 3.029 0.960 1.00 88.62 87 VAL A O 1
ATOM 705 N N . ALA A 1 88 ? -1.558 3.458 0.416 1.00 90.06 88 ALA A N 1
ATOM 706 C CA . ALA A 1 88 ? -1.299 4.248 1.616 1.00 90.06 88 ALA A CA 1
ATOM 707 C C . ALA A 1 88 ? -2.208 5.488 1.711 1.00 90.06 88 ALA A C 1
ATOM 709 O O . ALA A 1 88 ? -2.797 5.726 2.771 1.00 90.06 88 ALA A O 1
ATOM 710 N N . ILE A 1 89 ? -2.386 6.233 0.613 1.00 87.44 89 ILE A N 1
ATOM 711 C CA . ILE A 1 89 ? -3.231 7.441 0.556 1.00 87.44 89 ILE A CA 1
ATOM 712 C C . ILE A 1 89 ? -4.678 7.144 0.970 1.00 87.44 89 ILE A C 1
ATOM 714 O O . ILE A 1 89 ? -5.312 7.970 1.625 1.00 87.44 89 ILE A O 1
ATOM 718 N N . ILE A 1 90 ? -5.193 5.957 0.652 1.00 85.50 90 ILE A N 1
ATOM 719 C CA . ILE A 1 90 ? -6.574 5.569 0.962 1.00 85.50 90 ILE A CA 1
ATOM 720 C C . ILE A 1 90 ? -6.704 5.064 2.405 1.00 85.50 90 ILE A C 1
ATOM 722 O O . ILE A 1 90 ? -7.620 5.452 3.138 1.00 85.50 90 ILE A O 1
ATOM 726 N N . PHE A 1 91 ? -5.792 4.189 2.838 1.00 88.31 91 PHE A N 1
ATOM 727 C CA . PHE A 1 91 ? -5.902 3.529 4.140 1.00 88.31 91 PHE A CA 1
ATOM 728 C C . PHE A 1 91 ? -5.520 4.445 5.310 1.00 88.31 91 PHE A C 1
ATOM 730 O O . PHE A 1 91 ? -6.170 4.386 6.354 1.00 88.31 91 PHE A O 1
ATOM 737 N N . ILE A 1 92 ? -4.522 5.323 5.163 1.00 90.81 92 ILE A N 1
ATOM 738 C CA . ILE A 1 92 ? -4.062 6.224 6.237 1.00 90.81 92 ILE A CA 1
ATOM 739 C C . ILE A 1 92 ? -5.187 7.119 6.798 1.00 90.81 92 ILE A C 1
ATOM 741 O O . ILE A 1 92 ? -5.450 7.034 8.005 1.00 90.81 92 ILE A O 1
ATOM 745 N N . PRO A 1 93 ? -5.892 7.949 5.998 1.00 87.81 93 PRO A N 1
ATOM 746 C CA . PRO A 1 93 ? -6.945 8.823 6.522 1.00 87.81 93 PRO A CA 1
ATOM 747 C C . PRO A 1 93 ? -8.092 8.020 7.141 1.00 87.81 93 PRO A C 1
ATOM 749 O O . PRO A 1 93 ? -8.709 8.446 8.121 1.00 87.81 93 PRO A O 1
ATOM 752 N N . MET A 1 94 ? -8.352 6.818 6.627 1.00 86.56 94 MET A N 1
ATOM 753 C CA . MET A 1 94 ? -9.364 5.938 7.188 1.00 86.56 94 MET A CA 1
ATOM 754 C C . MET A 1 94 ? -8.978 5.360 8.550 1.00 86.56 94 MET A C 1
ATOM 756 O O . MET A 1 94 ? -9.818 5.310 9.457 1.00 86.56 94 MET A O 1
ATOM 760 N N . ILE A 1 95 ? -7.729 4.916 8.702 1.00 90.62 95 ILE A N 1
ATOM 761 C CA . ILE A 1 95 ? -7.192 4.427 9.974 1.00 90.62 95 ILE A CA 1
ATOM 762 C C . ILE A 1 95 ? -7.289 5.533 11.019 1.00 90.62 95 ILE A C 1
ATOM 764 O O . ILE A 1 95 ? -7.755 5.264 12.126 1.00 90.62 95 ILE A O 1
ATOM 768 N N . ILE A 1 96 ? -6.933 6.769 10.659 1.00 90.81 96 ILE A N 1
ATOM 769 C CA . ILE A 1 96 ? -7.055 7.941 11.535 1.00 90.81 96 ILE A CA 1
ATOM 770 C C . ILE A 1 96 ? -8.521 8.152 11.936 1.00 90.81 96 ILE A C 1
ATOM 772 O O . ILE A 1 96 ? -8.843 8.066 13.121 1.00 90.81 96 ILE A O 1
ATOM 776 N N . SER A 1 97 ? -9.431 8.300 10.964 1.00 86.50 97 SER A N 1
ATOM 777 C CA . SER A 1 97 ? -10.859 8.549 11.229 1.00 86.50 97 SER A CA 1
ATOM 778 C C . SER A 1 97 ? -11.514 7.454 12.079 1.00 86.50 97 SER A C 1
ATOM 780 O O . SER A 1 97 ? -12.370 7.718 12.927 1.00 86.50 97 SER A O 1
ATOM 782 N N . THR A 1 98 ? -11.130 6.196 11.866 1.00 84.94 98 THR A N 1
ATOM 783 C CA . THR A 1 98 ? -11.668 5.071 12.638 1.00 84.94 98 THR A CA 1
ATOM 784 C C . THR A 1 98 ? -11.084 5.029 14.045 1.00 84.94 98 THR A C 1
ATOM 786 O O . THR A 1 98 ? -11.820 4.804 15.004 1.00 84.94 98 THR A O 1
ATOM 789 N N . SER A 1 99 ? -9.784 5.288 14.185 1.00 88.81 99 SER A N 1
ATOM 790 C CA . SER A 1 99 ? -9.105 5.303 15.482 1.00 88.81 99 SER A CA 1
ATOM 791 C C . SER A 1 99 ? -9.649 6.404 16.392 1.00 88.81 99 SER A C 1
ATOM 793 O O . SER A 1 99 ? -9.880 6.153 17.574 1.00 88.81 99 SER A O 1
ATOM 795 N N . GLU A 1 100 ? -9.962 7.579 15.836 1.00 88.50 100 GLU A N 1
ATOM 796 C CA . GLU A 1 100 ? -10.635 8.669 16.554 1.00 88.50 100 GLU A CA 1
ATOM 797 C C . GLU A 1 100 ? -12.014 8.246 17.078 1.00 88.50 100 GLU A C 1
ATOM 799 O O . GLU A 1 100 ? -12.317 8.431 18.259 1.00 88.50 100 GLU A O 1
ATOM 804 N N . LYS A 1 101 ? -12.835 7.598 16.239 1.00 85.62 101 LYS A N 1
ATOM 805 C CA . LYS A 1 101 ? -14.159 7.076 16.638 1.00 85.62 101 LYS A CA 1
ATOM 806 C C . LYS A 1 101 ? -14.062 6.006 17.724 1.00 85.62 101 LYS A C 1
ATOM 808 O O . LYS A 1 101 ? -14.910 5.948 18.610 1.00 85.62 101 LYS A O 1
ATOM 813 N N . MET A 1 102 ? -13.030 5.169 17.654 1.00 84.94 102 MET A N 1
ATOM 814 C CA . MET A 1 102 ? -12.748 4.120 18.635 1.00 84.94 102 MET A CA 1
ATOM 815 C C . MET A 1 102 ? -12.042 4.640 19.895 1.00 84.94 102 MET A C 1
ATOM 817 O O . MET A 1 102 ? -11.889 3.879 20.848 1.00 84.94 102 MET A O 1
ATOM 821 N N . LYS A 1 103 ? -11.624 5.915 19.920 1.00 89.06 103 LYS A N 1
ATOM 822 C CA . LYS A 1 103 ? -10.813 6.530 20.985 1.00 89.06 103 LYS A CA 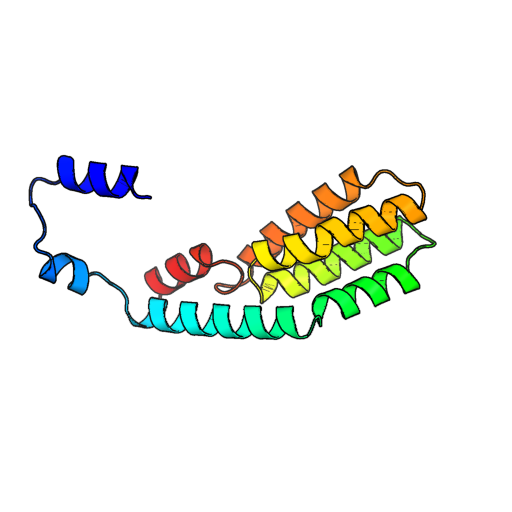1
ATOM 823 C C . LYS A 1 103 ? -9.514 5.761 21.273 1.00 89.06 103 LYS A C 1
ATOM 825 O O . LYS A 1 103 ? -9.128 5.589 22.427 1.00 89.06 103 LYS A O 1
ATOM 830 N N . ILE A 1 104 ? -8.844 5.291 20.222 1.00 89.62 104 ILE A N 1
ATOM 831 C CA . ILE A 1 104 ? -7.555 4.587 20.298 1.00 89.62 104 ILE A CA 1
ATOM 832 C C . ILE A 1 104 ? -6.454 5.394 19.610 1.00 89.62 104 ILE A C 1
ATOM 834 O O . ILE A 1 104 ? -6.723 6.208 18.730 1.00 89.62 104 ILE A O 1
ATOM 838 N N . ASN A 1 105 ? -5.199 5.142 19.984 1.00 91.69 105 ASN A N 1
ATOM 839 C CA . ASN A 1 105 ? -4.053 5.743 19.309 1.00 91.69 105 ASN A CA 1
ATOM 840 C C . ASN A 1 105 ? -3.861 5.094 17.913 1.00 91.69 105 ASN A C 1
ATOM 842 O O . ASN A 1 105 ? -3.666 3.876 17.862 1.00 91.69 105 ASN A O 1
ATOM 846 N N . PRO A 1 106 ? -3.896 5.858 16.801 1.00 92.12 106 PRO A N 1
ATOM 847 C CA . PRO A 1 106 ? -3.733 5.320 15.447 1.00 92.12 106 PRO A CA 1
ATOM 848 C C . PRO A 1 106 ? -2.299 4.880 15.124 1.00 92.12 106 PRO A C 1
ATOM 850 O O . PRO A 1 106 ? -2.110 4.042 14.244 1.00 92.12 106 PRO A O 1
ATOM 853 N N . THR A 1 107 ? -1.285 5.408 15.815 1.00 94.06 107 THR A N 1
ATOM 854 C CA . THR A 1 107 ? 0.135 5.232 15.465 1.00 94.06 107 THR A CA 1
ATOM 855 C C . THR A 1 107 ? 0.564 3.767 15.313 1.00 94.06 107 THR A C 1
ATOM 857 O O . THR A 1 107 ? 1.180 3.447 14.297 1.00 94.06 107 THR A O 1
ATOM 860 N N . PRO A 1 108 ? 0.227 2.836 16.231 1.00 91.50 108 PRO A N 1
ATOM 861 C CA . PRO A 1 108 ? 0.617 1.433 16.078 1.00 91.50 108 PRO A CA 1
ATOM 862 C C . PRO A 1 108 ? -0.041 0.758 14.869 1.00 91.50 108 PRO A C 1
ATOM 864 O O . PRO A 1 108 ? 0.574 -0.083 14.216 1.00 91.50 108 PRO A O 1
ATOM 867 N N . ILE A 1 109 ? -1.286 1.136 14.559 1.00 91.75 109 ILE A N 1
ATOM 868 C CA . ILE A 1 109 ? -2.032 0.588 13.422 1.00 91.75 109 ILE A CA 1
ATOM 869 C C . ILE A 1 109 ? -1.427 1.104 12.122 1.00 91.75 109 ILE A C 1
ATOM 871 O O . ILE A 1 109 ? -1.192 0.313 11.214 1.00 91.75 109 ILE A O 1
ATOM 875 N N . LEU A 1 110 ? -1.120 2.401 12.053 1.00 93.94 110 LEU A N 1
ATOM 876 C CA . LEU A 1 110 ? -0.449 3.010 10.908 1.00 93.94 110 LEU A CA 1
ATOM 877 C C . LEU A 1 110 ? 0.905 2.348 10.647 1.00 93.94 110 LEU A C 1
ATOM 879 O O . LEU A 1 110 ? 1.129 1.874 9.541 1.00 93.94 110 LEU A O 1
ATOM 883 N N . LEU A 1 111 ? 1.759 2.218 11.668 1.00 94.88 111 LEU A N 1
ATOM 884 C CA . LEU A 1 111 ? 3.074 1.584 11.521 1.00 94.88 111 LEU A CA 1
ATOM 885 C C . LEU A 1 111 ? 2.965 0.140 11.023 1.00 94.88 111 LEU A C 1
ATOM 887 O O . LEU A 1 111 ? 3.635 -0.228 10.061 1.00 94.88 111 LEU A O 1
ATOM 891 N N . GLY A 1 112 ? 2.097 -0.668 11.639 1.00 93.69 112 GLY A N 1
ATOM 892 C CA . GLY A 1 112 ? 1.892 -2.049 11.201 1.00 93.69 112 GLY A CA 1
ATOM 893 C C . GLY A 1 112 ? 1.358 -2.133 9.771 1.00 93.69 112 GLY A C 1
ATOM 894 O O . GLY A 1 112 ? 1.834 -2.947 8.986 1.00 93.69 112 GLY A O 1
ATOM 895 N N . THR A 1 113 ? 0.429 -1.251 9.401 1.00 92.81 113 THR A N 1
ATOM 896 C CA . THR A 1 113 ? -0.139 -1.209 8.046 1.00 92.81 113 THR A CA 1
ATOM 897 C C . THR A 1 113 ? 0.906 -0.793 7.014 1.00 92.81 113 THR A C 1
ATOM 899 O O . THR A 1 113 ? 1.015 -1.441 5.979 1.00 92.81 113 THR A O 1
ATOM 902 N N . THR A 1 114 ? 1.717 0.231 7.293 1.00 92.62 114 THR A N 1
ATOM 903 C CA . THR A 1 114 ? 2.797 0.674 6.400 1.00 92.62 114 THR A CA 1
ATOM 904 C C . THR A 1 114 ? 3.831 -0.427 6.186 1.00 92.62 114 THR A C 1
ATOM 906 O O . THR A 1 114 ? 4.253 -0.649 5.055 1.00 92.62 114 THR A O 1
ATOM 909 N N . ILE A 1 115 ? 4.203 -1.169 7.235 1.00 93.75 115 ILE A N 1
ATOM 910 C CA . ILE A 1 115 ? 5.096 -2.330 7.098 1.00 93.75 115 ILE A CA 1
ATOM 911 C C . ILE A 1 115 ? 4.452 -3.397 6.203 1.00 93.75 115 ILE A C 1
ATOM 913 O O . ILE A 1 115 ? 5.101 -3.901 5.290 1.00 93.75 115 ILE A O 1
ATOM 917 N N . CYS A 1 116 ? 3.172 -3.714 6.421 1.00 93.38 116 CYS A N 1
ATOM 918 C CA . CYS A 1 116 ? 2.442 -4.673 5.591 1.00 93.38 116 CYS A CA 1
ATOM 919 C C . CYS A 1 116 ? 2.377 -4.254 4.117 1.00 93.38 116 CYS A C 1
ATOM 921 O O . CYS A 1 116 ? 2.612 -5.090 3.254 1.00 93.38 116 CYS A O 1
ATOM 923 N N . ILE A 1 117 ? 2.089 -2.981 3.829 1.00 92.25 117 ILE A N 1
ATOM 924 C CA . ILE A 1 117 ? 2.018 -2.445 2.461 1.00 92.25 117 ILE A CA 1
ATOM 925 C C . ILE A 1 117 ? 3.364 -2.610 1.743 1.00 92.25 117 ILE A C 1
ATOM 927 O O . ILE A 1 117 ? 3.398 -3.144 0.641 1.00 92.25 117 ILE A O 1
ATOM 931 N N . ASN A 1 118 ? 4.471 -2.235 2.390 1.00 90.75 118 ASN A N 1
ATOM 932 C CA . ASN A 1 118 ? 5.809 -2.350 1.796 1.00 90.75 118 ASN A CA 1
ATOM 933 C C . ASN A 1 118 ? 6.242 -3.810 1.577 1.00 90.75 118 ASN A C 1
ATOM 935 O O . ASN A 1 118 ? 6.857 -4.149 0.570 1.00 90.75 118 ASN A O 1
ATOM 939 N N . LEU A 1 119 ? 5.920 -4.705 2.515 1.00 91.00 119 LEU A N 1
ATOM 940 C CA . LEU A 1 119 ? 6.192 -6.133 2.328 1.00 91.00 119 LEU A CA 1
ATOM 941 C C . LEU A 1 119 ? 5.355 -6.716 1.185 1.00 91.00 119 LEU A C 1
ATOM 943 O O . LEU A 1 119 ? 5.849 -7.532 0.412 1.00 91.00 119 LEU A O 1
ATOM 947 N N . ALA A 1 120 ? 4.097 -6.294 1.075 1.00 89.62 120 ALA A N 1
ATOM 948 C CA . ALA A 1 120 ? 3.188 -6.751 0.039 1.00 89.62 120 ALA A CA 1
ATOM 949 C C . ALA A 1 120 ? 3.589 -6.280 -1.359 1.00 89.62 120 ALA A C 1
ATOM 951 O O . ALA A 1 120 ? 3.504 -7.069 -2.296 1.00 89.62 120 ALA A O 1
ATOM 952 N N . SER A 1 121 ? 4.064 -5.039 -1.501 1.00 85.81 121 SER A N 1
ATOM 953 C CA . SER A 1 121 ? 4.477 -4.498 -2.801 1.00 85.81 121 SER A CA 1
ATOM 954 C C . SER A 1 121 ? 5.655 -5.260 -3.407 1.00 85.81 121 SER A C 1
ATOM 956 O O . SER A 1 121 ? 5.788 -5.322 -4.624 1.00 85.81 121 SER A O 1
ATOM 958 N N . THR A 1 122 ? 6.464 -5.920 -2.572 1.00 86.50 122 THR A N 1
ATOM 959 C CA . THR A 1 122 ? 7.578 -6.778 -3.008 1.00 86.50 122 THR A CA 1
ATOM 960 C C . THR A 1 122 ? 7.110 -8.148 -3.528 1.00 86.50 122 THR A C 1
ATOM 962 O O . THR A 1 122 ? 7.880 -8.868 -4.158 1.00 86.50 122 THR A O 1
ATOM 965 N N . LEU A 1 123 ? 5.853 -8.542 -3.284 1.00 85.88 123 LEU A N 1
ATOM 966 C CA . LEU A 1 123 ? 5.329 -9.845 -3.715 1.00 85.88 123 LEU A CA 1
ATOM 967 C C . LEU A 1 123 ? 5.113 -9.927 -5.227 1.00 85.88 123 LEU A C 1
ATOM 969 O O . LEU A 1 123 ? 5.130 -11.029 -5.778 1.00 85.88 123 LEU A O 1
ATOM 973 N N . THR A 1 124 ? 4.885 -8.794 -5.894 1.00 83.94 124 THR A N 1
ATOM 974 C CA . THR A 1 124 ? 4.680 -8.753 -7.342 1.00 83.94 124 THR A CA 1
ATOM 975 C C . THR A 1 124 ? 5.493 -7.629 -7.983 1.00 83.94 124 THR A C 1
ATOM 977 O O . THR A 1 124 ? 5.746 -6.603 -7.351 1.00 83.94 124 THR A O 1
ATOM 980 N N . PRO A 1 125 ? 5.853 -7.763 -9.272 1.00 79.94 125 PRO A N 1
ATOM 981 C CA . PRO A 1 125 ? 6.448 -6.664 -10.030 1.00 79.94 125 PRO A CA 1
ATOM 982 C C . PRO A 1 125 ? 5.548 -5.426 -10.124 1.00 79.94 125 PRO A C 1
ATOM 984 O O . PRO A 1 125 ? 6.035 -4.343 -10.409 1.00 79.94 125 PRO A O 1
ATOM 987 N N . PHE A 1 126 ? 4.238 -5.580 -9.917 1.00 79.00 126 PHE A N 1
ATOM 988 C CA . PHE A 1 126 ? 3.246 -4.519 -10.105 1.00 79.00 126 PHE A CA 1
ATOM 989 C C . PHE A 1 126 ? 3.019 -3.670 -8.852 1.00 79.00 126 PHE A C 1
ATOM 991 O O . PHE A 1 126 ? 2.385 -2.623 -8.944 1.00 79.00 126 PHE A O 1
ATOM 998 N N . GLY A 1 127 ? 3.517 -4.110 -7.691 1.00 74.00 127 GLY A N 1
ATOM 999 C CA . GLY A 1 127 ? 3.320 -3.410 -6.420 1.00 74.00 127 GLY A CA 1
ATOM 1000 C C . GLY A 1 127 ? 4.041 -2.062 -6.324 1.00 74.00 127 GLY A C 1
ATOM 1001 O O . GLY A 1 127 ? 3.675 -1.239 -5.491 1.00 74.00 127 GLY A O 1
ATOM 1002 N N . SER A 1 128 ? 5.047 -1.814 -7.168 1.00 81.94 128 SER A N 1
ATOM 1003 C CA . SER A 1 128 ? 5.677 -0.500 -7.325 1.00 81.94 128 SER A CA 1
ATOM 1004 C C . SER A 1 128 ? 6.315 -0.357 -8.710 1.00 81.94 128 SER A C 1
ATOM 1006 O O . SER A 1 128 ? 6.70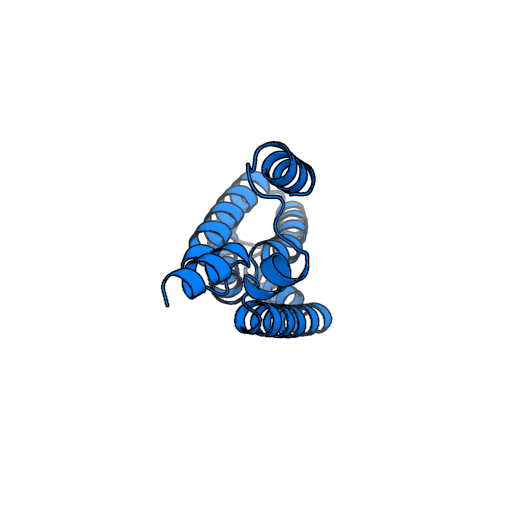9 -1.344 -9.339 1.00 81.94 128 SER A O 1
ATOM 1008 N N . ALA A 1 129 ? 6.466 0.883 -9.185 1.00 77.44 129 ALA A N 1
ATOM 1009 C CA . ALA A 1 129 ? 7.154 1.158 -10.450 1.00 77.44 129 ALA A CA 1
ATOM 1010 C C . ALA A 1 129 ? 8.621 0.681 -10.434 1.00 77.44 129 ALA A C 1
ATOM 1012 O O . ALA A 1 129 ? 9.153 0.238 -11.451 1.00 77.44 129 ALA A O 1
ATOM 1013 N N . GLU A 1 130 ? 9.263 0.733 -9.267 1.00 81.94 130 GLU A N 1
ATOM 1014 C CA . GLU A 1 130 ? 10.640 0.283 -9.048 1.00 81.94 130 GLU A CA 1
ATOM 1015 C C . GLU A 1 130 ? 10.771 -1.235 -9.225 1.00 81.94 130 GLU A C 1
ATOM 1017 O O . GLU A 1 130 ? 11.670 -1.707 -9.925 1.00 81.94 130 GLU A O 1
ATOM 1022 N N . ASN A 1 131 ? 9.839 -2.001 -8.649 1.00 84.69 131 ASN A N 1
ATOM 1023 C CA . ASN A 1 131 ? 9.828 -3.460 -8.745 1.00 84.69 131 ASN A CA 1
ATOM 1024 C C . ASN A 1 131 ? 9.619 -3.923 -10.188 1.00 84.69 131 ASN A C 1
ATOM 1026 O O . ASN A 1 131 ? 10.247 -4.891 -10.619 1.00 84.69 131 ASN A O 1
ATOM 1030 N N . LEU A 1 132 ? 8.801 -3.203 -10.956 1.00 81.25 132 LEU A N 1
ATOM 1031 C CA . LEU A 1 132 ? 8.598 -3.490 -12.369 1.00 81.25 132 LEU A CA 1
ATOM 1032 C C . LEU A 1 132 ? 9.868 -3.248 -13.195 1.00 81.25 132 LEU A C 1
ATOM 1034 O O . LEU A 1 132 ? 10.230 -4.087 -14.020 1.00 81.25 132 LEU A O 1
ATOM 1038 N N . LEU A 1 133 ? 10.545 -2.117 -12.972 1.00 81.75 133 LEU A N 1
ATOM 1039 C CA . LEU A 1 133 ? 11.795 -1.784 -13.663 1.00 81.75 133 LEU A CA 1
ATOM 1040 C C . LEU A 1 133 ? 12.858 -2.859 -13.425 1.00 81.75 133 LEU A C 1
ATOM 1042 O O . LEU A 1 133 ? 13.551 -3.277 -14.352 1.00 81.75 133 LEU A O 1
ATOM 1046 N N . ILE A 1 134 ? 12.963 -3.336 -12.184 1.00 83.06 134 ILE A N 1
ATOM 1047 C CA . ILE A 1 134 ? 13.865 -4.431 -11.828 1.00 83.06 134 ILE A CA 1
ATOM 1048 C C . ILE A 1 134 ? 13.428 -5.724 -12.522 1.00 83.0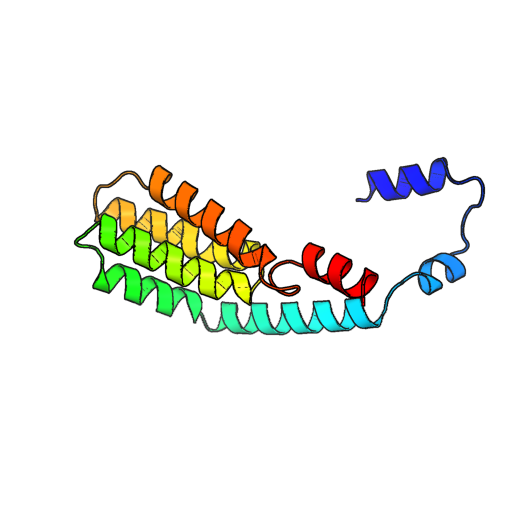6 134 ILE A C 1
ATOM 1050 O O . ILE A 1 134 ? 14.262 -6.389 -13.130 1.00 83.06 134 ILE A O 1
ATOM 1054 N N . ALA A 1 135 ? 12.142 -6.075 -12.473 1.00 82.75 135 ALA A N 1
ATOM 1055 C CA . ALA A 1 135 ? 11.636 -7.307 -13.069 1.00 82.75 135 ALA A CA 1
ATOM 1056 C C . ALA A 1 135 ? 11.908 -7.388 -14.576 1.00 82.75 135 ALA A C 1
ATOM 1058 O O . ALA A 1 135 ? 12.383 -8.421 -15.040 1.00 82.75 135 ALA A O 1
ATOM 1059 N N . ASN A 1 136 ? 11.679 -6.305 -15.324 1.00 79.81 136 ASN A N 1
ATOM 1060 C CA . ASN A 1 136 ? 11.984 -6.266 -16.754 1.00 79.81 136 ASN A CA 1
ATOM 1061 C C . ASN A 1 136 ? 13.491 -6.443 -17.021 1.00 79.81 136 ASN A C 1
ATOM 1063 O O . ASN A 1 136 ? 13.850 -7.221 -17.892 1.00 79.81 136 ASN A O 1
ATOM 1067 N N . LYS A 1 137 ? 14.375 -5.827 -16.224 1.00 76.38 137 LYS A N 1
ATOM 1068 C CA . LYS A 1 137 ? 15.830 -5.976 -16.402 1.00 76.38 137 LYS A CA 1
ATOM 1069 C C . LYS A 1 137 ? 16.332 -7.422 -16.239 1.00 76.38 137 LYS A C 1
ATOM 1071 O O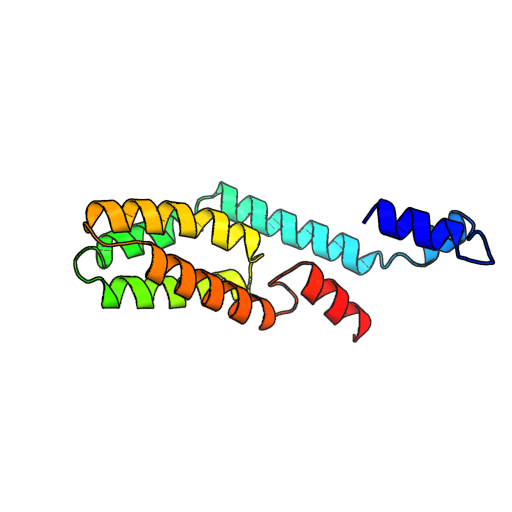 . LYS A 1 137 ? 17.405 -7.753 -16.739 1.00 76.38 137 LYS A O 1
ATOM 1076 N N . PHE A 1 138 ? 15.598 -8.259 -15.506 1.00 67.00 138 PHE A N 1
ATOM 1077 C CA . PHE A 1 138 ? 15.918 -9.674 -15.280 1.00 67.00 138 PHE A CA 1
ATOM 1078 C C . PHE A 1 138 ? 15.044 -10.650 -16.095 1.00 67.00 138 PHE A C 1
ATOM 1080 O O . PHE A 1 138 ? 15.182 -11.860 -15.902 1.00 67.00 138 PHE A O 1
ATOM 1087 N N . SER A 1 139 ? 14.159 -10.149 -16.965 1.00 54.62 139 SER A N 1
ATOM 1088 C CA . SER A 1 139 ? 13.289 -10.945 -17.850 1.00 54.62 139 SER A CA 1
ATOM 1089 C C . SER A 1 139 ? 13.851 -11.011 -19.266 1.00 54.62 139 SER A C 1
ATOM 1091 O O . SER A 1 139 ? 13.670 -12.071 -19.904 1.00 54.62 139 SER A O 1
#

Secondary structure (DSSP, 8-state):
-HHHHHHHHHH-SS---HHHHHHT--HHHHHHHHHHHHHHHHHHHTTHHHHHHHHHHHHHTT-HHHHHHHHHHHHHHHHTTS-HHHHHHHHHHHHHHHHHHHT--SHHHHHHHHHHHHHHHTTSTTS-HHHHHHHHHT-